Protein AF-A0A101VTS8-F1 (afdb_monomer_lite)

Secondary structure (DSSP, 8-state):
--BHIIIIIHHHHHHHHHHHHHHHHHHHH-S--EEE-TTS-EEE----EEEE-SSEEEEEPSSS---EEEEEHHHHHHHHHHHTTS-HHHHHHHHHHHH-TTSTTHHHHHHHHHHHHHHHHHH--TT-EEEETTTEEEEEEEEETTTTEEEEE-SS-EEEEEGGG-BPPHHHHHHHHHHH--

Foldseek 3Di:
DDFLCVLPLVLLVVVLVVLLVVLVVVVVVPQWFFDQAPVRDTDTFRQRDFDDDQFWTWTDHPDDDPDIDIDTSVNLSVLLQVCLWQAQVVSLVVLCVVPNPHDRVSRSSVVSSVVSRVLSNLLHQQQPWFQFPPQGIWGFPTDDSVVQWTWTHGPPGIDIDHSNRGDGDPVRSVVNNVSSVD

pLDDT: mean 70.81, std 15.7, range [42.16, 94.31]

Sequence (182 aa):
MSTLAEVYLEKEKVLIDQLYNKIENNIKEMKKIPYLDSEGNPKEEALEYFVFTPEAITFNKRQGTKRKDKITTKELRDALKNSLRIGADITKAKINKTYGKSTFAGTPLYLFLNIVFDEIKKRSIVGEEIEHQTFGNCMIESMELENDFMMLKTYDDTKKVSMNYITLNPADEAKIMNKIGG

Structure (mmCIF, N/CA/C/O backbone):
data_AF-A0A101VTS8-F1
#
_entry.id   AF-A0A101VTS8-F1
#
loop_
_atom_site.group_PDB
_atom_site.id
_atom_site.type_symbol
_atom_site.label_atom_id
_atom_site.label_alt_id
_atom_site.label_comp_id
_atom_site.label_asym_id
_atom_site.label_entity_id
_atom_site.label_seq_id
_atom_site.pdbx_PDB_ins_code
_atom_site.Cartn_x
_atom_site.Cartn_y
_atom_site.Cartn_z
_atom_site.occupancy
_atom_site.B_iso_or_equiv
_atom_site.auth_seq_id
_atom_site.auth_comp_id
_atom_site.auth_asym_id
_atom_site.auth_atom_id
_atom_site.pdbx_PDB_model_num
ATOM 1 N N . MET A 1 1 ? 24.028 2.640 -9.403 1.00 72.06 1 MET A N 1
ATOM 2 C CA . MET A 1 1 ? 22.609 2.838 -9.746 1.00 72.06 1 MET A CA 1
ATOM 3 C C . MET A 1 1 ? 21.819 1.996 -8.774 1.00 72.06 1 MET A C 1
ATOM 5 O O . MET A 1 1 ? 22.211 0.849 -8.579 1.00 72.06 1 MET A O 1
ATOM 9 N N . SER A 1 2 ? 20.807 2.577 -8.143 1.00 87.38 2 SER A N 1
ATOM 10 C CA . SER A 1 2 ? 19.978 1.898 -7.149 1.00 87.38 2 SER A CA 1
ATOM 11 C C . SER A 1 2 ? 18.846 1.137 -7.842 1.00 87.38 2 SER A C 1
ATOM 13 O O . SER A 1 2 ? 18.386 1.518 -8.925 1.00 87.38 2 SER A O 1
ATOM 15 N N . THR A 1 3 ? 18.385 0.057 -7.230 1.00 90.38 3 THR A N 1
ATOM 16 C CA . THR A 1 3 ? 17.186 -0.657 -7.672 1.00 90.38 3 THR A CA 1
ATOM 17 C C . THR A 1 3 ? 15.928 0.023 -7.137 1.00 90.38 3 THR A C 1
ATOM 19 O O . THR A 1 3 ? 15.946 0.701 -6.107 1.00 90.38 3 THR A O 1
ATOM 22 N N . LEU A 1 4 ? 14.794 -0.187 -7.805 1.00 87.44 4 LEU A N 1
ATOM 23 C CA . LEU A 1 4 ? 13.501 0.291 -7.321 1.00 87.44 4 LEU A CA 1
ATOM 24 C C . LEU A 1 4 ? 13.163 -0.288 -5.937 1.00 87.44 4 LEU A C 1
ATOM 26 O O . LEU A 1 4 ? 12.514 0.376 -5.129 1.00 87.44 4 LEU A O 1
ATOM 30 N N . ALA A 1 5 ? 13.634 -1.500 -5.635 1.00 87.38 5 ALA A N 1
ATOM 31 C CA . ALA A 1 5 ? 13.480 -2.092 -4.314 1.00 87.38 5 ALA A CA 1
ATOM 32 C C . ALA A 1 5 ? 14.187 -1.276 -3.213 1.00 87.38 5 ALA A C 1
ATOM 34 O O . ALA A 1 5 ? 13.553 -0.898 -2.227 1.00 87.38 5 ALA A O 1
ATOM 35 N N . GLU A 1 6 ? 15.463 -0.944 -3.408 1.00 88.38 6 GLU A N 1
ATOM 36 C CA . GLU A 1 6 ? 16.258 -0.162 -2.447 1.00 88.38 6 GLU A CA 1
ATOM 37 C C . GLU A 1 6 ? 15.692 1.254 -2.258 1.00 88.38 6 GLU A C 1
ATOM 39 O O . GLU A 1 6 ? 15.650 1.791 -1.151 1.00 88.38 6 GLU A O 1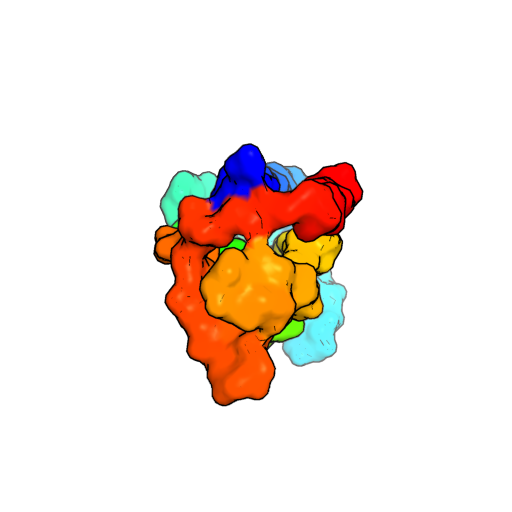
ATOM 44 N N . VAL A 1 7 ? 15.215 1.872 -3.341 1.00 87.69 7 VAL A N 1
ATOM 45 C CA . VAL A 1 7 ? 14.741 3.263 -3.308 1.00 87.69 7 VAL A CA 1
ATOM 46 C C . VAL A 1 7 ? 13.326 3.382 -2.739 1.00 87.69 7 VAL A C 1
ATOM 48 O O . VAL A 1 7 ? 13.043 4.351 -2.032 1.00 87.69 7 VAL A O 1
ATOM 51 N N . TYR A 1 8 ? 12.440 2.428 -3.041 1.00 86.25 8 TYR A N 1
ATOM 52 C CA . TYR A 1 8 ? 11.003 2.536 -2.768 1.00 86.25 8 TYR A CA 1
ATOM 53 C C . TYR A 1 8 ? 10.478 1.447 -1.827 1.00 86.25 8 TYR A C 1
ATOM 55 O O . TYR A 1 8 ? 9.902 1.753 -0.783 1.00 86.25 8 TYR A O 1
ATOM 63 N N . LEU A 1 9 ? 10.691 0.172 -2.164 1.00 83.50 9 LEU A N 1
ATOM 64 C CA . LEU A 1 9 ? 10.077 -0.963 -1.465 1.00 83.50 9 LEU A CA 1
ATOM 65 C C . LEU A 1 9 ? 10.444 -1.015 0.023 1.00 83.50 9 LEU A C 1
ATOM 67 O O . LEU A 1 9 ? 9.568 -1.240 0.859 1.00 83.50 9 LEU A O 1
ATOM 71 N N . GLU A 1 10 ? 11.714 -0.801 0.369 1.00 82.56 10 GLU A N 1
ATOM 72 C CA . GLU A 1 10 ? 12.151 -0.804 1.771 1.00 82.56 10 GLU A CA 1
ATOM 73 C C . GLU A 1 10 ? 11.467 0.304 2.581 1.00 82.56 10 GLU A C 1
ATOM 75 O O . GLU A 1 10 ? 10.995 0.075 3.697 1.00 82.56 10 GLU A O 1
ATOM 80 N N . LYS A 1 11 ? 11.329 1.495 1.993 1.00 83.81 11 L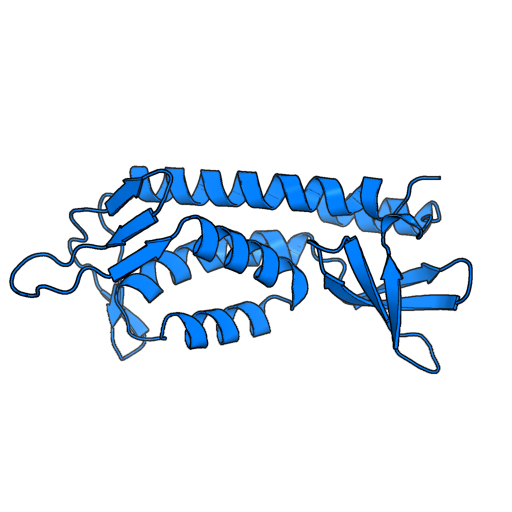YS A N 1
ATOM 81 C CA . LYS A 1 11 ? 10.678 2.640 2.641 1.00 83.81 11 LYS A CA 1
ATOM 82 C C . LYS A 1 11 ? 9.179 2.441 2.809 1.00 83.81 11 LYS A C 1
ATOM 84 O O . LYS A 1 11 ? 8.630 2.874 3.820 1.00 83.81 11 LYS A O 1
ATOM 89 N N . GLU A 1 12 ? 8.520 1.776 1.868 1.00 79.44 12 GLU A N 1
ATOM 90 C CA . GLU A 1 12 ? 7.103 1.430 1.997 1.00 79.44 12 GLU A CA 1
ATOM 91 C C . GLU A 1 12 ? 6.871 0.334 3.049 1.00 79.44 12 GLU A C 1
ATOM 93 O O . GLU A 1 12 ? 5.909 0.409 3.814 1.00 79.44 12 GLU A O 1
ATOM 98 N N . LYS A 1 13 ? 7.787 -0.640 3.180 1.00 78.50 13 LYS A N 1
ATOM 99 C CA . LYS A 1 13 ? 7.750 -1.630 4.274 1.00 78.50 13 LYS A CA 1
ATOM 100 C C . LYS A 1 13 ? 7.848 -0.946 5.645 1.00 78.50 13 LYS A C 1
ATOM 102 O O . LYS A 1 13 ? 7.037 -1.235 6.522 1.00 78.50 13 LYS A O 1
ATOM 107 N N . VAL A 1 14 ? 8.758 0.019 5.802 1.00 83.19 14 VAL A N 1
ATOM 108 C CA . VAL A 1 14 ? 8.882 0.822 7.034 1.00 83.19 14 VAL A CA 1
ATOM 109 C C . VAL A 1 14 ? 7.643 1.695 7.276 1.00 83.19 14 VAL A C 1
ATOM 111 O O . VAL A 1 14 ? 7.183 1.797 8.415 1.00 83.19 14 VAL A O 1
ATOM 114 N N . LEU A 1 15 ? 7.066 2.292 6.226 1.00 80.56 15 LEU A N 1
ATOM 115 C CA . LEU A 1 15 ? 5.849 3.102 6.337 1.00 80.56 15 LEU A CA 1
ATOM 116 C C . LEU A 1 15 ? 4.680 2.289 6.906 1.00 80.56 15 LEU A C 1
ATOM 118 O O . LEU A 1 15 ? 3.951 2.794 7.757 1.00 80.56 15 LEU A O 1
ATOM 122 N N . ILE A 1 16 ? 4.504 1.034 6.481 1.00 77.12 16 ILE A N 1
ATOM 123 C CA . ILE A 1 16 ? 3.437 0.164 6.999 1.00 77.12 16 ILE A CA 1
ATOM 124 C C . ILE A 1 16 ? 3.546 0.016 8.520 1.00 77.12 16 ILE A C 1
ATOM 126 O O . ILE A 1 16 ? 2.539 0.154 9.218 1.00 77.12 16 ILE A O 1
ATOM 130 N N . ASP A 1 17 ? 4.749 -0.231 9.040 1.00 79.88 17 ASP A N 1
ATOM 131 C CA . ASP A 1 17 ? 4.965 -0.364 10.483 1.00 79.88 17 ASP A CA 1
ATOM 132 C C . ASP A 1 17 ? 4.741 0.974 11.214 1.00 79.88 17 ASP A C 1
ATOM 134 O O . ASP A 1 17 ? 4.121 1.005 12.278 1.00 79.88 17 ASP A O 1
ATOM 138 N N . GLN A 1 18 ? 5.162 2.101 10.629 1.00 82.50 18 GLN A N 1
ATOM 139 C CA . GLN A 1 18 ? 4.906 3.436 11.187 1.00 82.50 18 GLN A CA 1
ATOM 140 C C . GLN A 1 18 ? 3.412 3.779 11.227 1.00 82.50 18 GLN A C 1
ATOM 142 O O . GLN A 1 18 ? 2.917 4.266 12.246 1.00 82.50 18 GLN A O 1
ATOM 147 N N . LEU A 1 19 ? 2.678 3.507 10.145 1.00 77.75 19 LEU A N 1
ATOM 148 C CA . LEU A 1 19 ? 1.232 3.709 10.063 1.00 77.75 19 LEU A CA 1
ATOM 149 C C . LEU A 1 19 ? 0.505 2.825 11.072 1.00 77.75 19 LEU A C 1
ATOM 151 O O . LEU A 1 19 ? -0.396 3.301 11.759 1.00 77.75 19 LEU A O 1
ATOM 155 N N . TYR A 1 20 ? 0.930 1.571 11.218 1.00 76.06 20 TYR A N 1
ATOM 156 C CA . TYR A 1 20 ? 0.398 0.675 12.235 1.00 76.06 20 TYR A CA 1
ATOM 157 C C . TYR A 1 20 ? 0.601 1.238 13.651 1.00 76.06 20 TYR A C 1
ATOM 159 O O . TYR A 1 20 ? -0.363 1.346 14.408 1.00 76.06 20 TYR A O 1
ATOM 167 N N . ASN A 1 21 ? 1.816 1.685 13.985 1.00 78.88 21 ASN A N 1
ATOM 168 C CA . ASN A 1 21 ? 2.115 2.291 15.287 1.00 78.88 21 ASN A CA 1
ATOM 169 C C . ASN A 1 21 ? 1.309 3.577 15.524 1.00 78.88 21 ASN A C 1
ATOM 171 O O . ASN A 1 21 ? 0.828 3.827 16.628 1.00 78.88 21 ASN A O 1
ATOM 175 N N . LYS A 1 22 ? 1.120 4.396 14.482 1.00 77.00 22 LYS A N 1
ATOM 176 C CA . LYS A 1 22 ? 0.295 5.608 14.546 1.00 77.00 22 LYS A CA 1
ATOM 177 C C . LYS A 1 22 ? -1.169 5.269 14.818 1.00 77.00 22 LYS A C 1
ATOM 179 O O . LYS A 1 22 ? -1.803 5.955 15.616 1.00 77.00 22 LYS A O 1
ATOM 184 N N . ILE A 1 23 ? -1.705 4.225 14.188 1.00 74.06 23 ILE A N 1
ATOM 185 C CA . ILE A 1 23 ? -3.062 3.730 14.455 1.00 74.06 23 ILE A CA 1
ATOM 186 C C . ILE A 1 23 ? -3.166 3.245 15.902 1.00 74.06 23 ILE A C 1
ATOM 188 O O . ILE A 1 23 ? -4.077 3.654 16.615 1.00 74.06 23 ILE A O 1
ATOM 192 N N . GLU A 1 24 ? -2.209 2.438 16.359 1.00 74.44 24 GLU A N 1
ATOM 193 C CA . GLU A 1 24 ? -2.170 1.934 17.732 1.00 74.44 24 GLU A CA 1
ATOM 194 C C . GLU A 1 24 ? -2.156 3.074 18.765 1.00 74.44 24 GLU A C 1
ATOM 196 O O . GLU A 1 24 ? -2.948 3.060 19.709 1.00 74.44 24 GLU A O 1
ATOM 201 N N . ASN A 1 25 ? -1.308 4.087 18.572 1.00 75.44 25 ASN A N 1
ATOM 202 C CA . ASN A 1 25 ? -1.226 5.240 19.470 1.00 75.44 25 ASN A CA 1
ATOM 203 C C . ASN A 1 25 ? -2.511 6.076 19.454 1.00 75.44 25 ASN A C 1
ATOM 205 O O . ASN A 1 25 ? -3.027 6.409 20.518 1.00 75.44 25 ASN A O 1
ATOM 209 N N . ASN A 1 26 ? -3.086 6.339 18.275 1.00 72.50 26 ASN A N 1
ATOM 210 C CA . ASN A 1 26 ? -4.358 7.057 18.188 1.00 72.50 26 ASN A CA 1
ATOM 211 C C . ASN A 1 26 ? -5.492 6.296 18.889 1.00 72.50 26 ASN A C 1
ATOM 213 O O . ASN A 1 26 ? -6.293 6.915 19.578 1.00 72.50 26 ASN A O 1
ATOM 217 N N . ILE A 1 27 ? -5.554 4.965 18.772 1.00 69.81 27 ILE A N 1
ATOM 218 C CA . ILE A 1 27 ? -6.545 4.154 19.500 1.00 69.81 27 ILE A CA 1
ATOM 219 C C . ILE A 1 27 ? -6.349 4.274 21.016 1.00 69.81 27 ILE A C 1
ATOM 221 O O . ILE A 1 27 ? -7.330 4.394 21.746 1.00 69.81 27 ILE A O 1
ATOM 225 N N . LYS A 1 28 ? -5.100 4.253 21.503 1.00 69.44 28 LYS A N 1
ATOM 226 C CA . LYS A 1 28 ? -4.795 4.417 22.937 1.00 69.44 28 LYS A CA 1
ATOM 227 C C . LYS A 1 28 ? -5.212 5.794 23.466 1.00 69.44 28 LYS A C 1
ATOM 229 O O . LYS A 1 28 ? -5.658 5.894 24.607 1.00 69.44 28 LYS A O 1
ATOM 234 N N . GLU A 1 29 ? -5.069 6.839 22.655 1.00 70.00 29 GLU A N 1
ATOM 235 C CA . GLU A 1 29 ? -5.421 8.217 23.021 1.00 70.00 29 GLU A CA 1
ATOM 236 C C . GLU A 1 29 ? -6.926 8.511 22.881 1.00 70.00 29 GLU A C 1
ATOM 238 O O . GLU A 1 29 ? -7.507 9.243 23.691 1.00 70.00 29 GLU A O 1
ATOM 243 N N . MET A 1 30 ? -7.589 7.915 21.885 1.00 61.91 30 MET A N 1
ATOM 244 C CA . MET A 1 30 ? -9.018 8.084 21.623 1.00 61.91 30 MET A CA 1
ATOM 245 C C . MET A 1 30 ? -9.869 7.325 22.651 1.00 61.91 30 MET A C 1
ATOM 247 O O . MET A 1 30 ? -10.201 6.155 22.493 1.00 61.91 30 MET A O 1
ATOM 251 N N . LYS A 1 31 ? -10.308 8.032 23.699 1.00 53.84 31 LYS A N 1
ATOM 252 C CA . LYS A 1 31 ? -11.223 7.500 24.733 1.00 53.84 31 LYS A CA 1
ATOM 253 C C . LYS A 1 31 ? -12.620 7.120 24.209 1.00 53.84 31 LYS A C 1
ATOM 255 O O . LYS A 1 31 ? -13.342 6.401 24.892 1.00 53.84 31 LYS A O 1
ATOM 260 N N . LYS A 1 32 ? -13.027 7.648 23.048 1.00 56.66 32 LYS A N 1
ATOM 261 C CA . LYS A 1 32 ? -14.279 7.346 22.331 1.00 56.66 32 LYS A CA 1
ATOM 262 C C . LYS A 1 32 ? -14.030 7.504 20.832 1.00 56.66 32 LYS A C 1
ATOM 264 O O . LYS A 1 32 ? -13.305 8.415 20.440 1.00 56.66 32 LYS A O 1
ATOM 269 N N . ILE A 1 33 ? -14.655 6.666 20.007 1.00 55.25 33 ILE A N 1
ATOM 270 C CA . ILE A 1 33 ? -14.636 6.815 18.547 1.00 55.25 33 ILE A CA 1
ATOM 271 C C . ILE A 1 33 ? -16.076 7.038 18.063 1.00 55.25 33 ILE A C 1
ATOM 273 O O . ILE A 1 33 ? -16.962 6.272 18.450 1.00 55.25 33 ILE A O 1
ATOM 277 N N . PRO A 1 34 ? -16.340 8.071 17.244 1.00 53.97 34 PRO A N 1
ATOM 278 C CA . PRO A 1 34 ? -17.642 8.237 16.614 1.00 53.97 34 PRO A CA 1
ATOM 279 C C . PRO A 1 34 ? -17.892 7.078 15.643 1.00 53.97 34 PRO A C 1
ATOM 281 O O . PRO A 1 34 ? -17.009 6.718 14.866 1.00 53.97 34 PRO A O 1
ATOM 284 N N . TYR A 1 35 ? -19.085 6.487 15.681 1.00 55.84 35 TYR A N 1
ATOM 285 C CA . TYR A 1 35 ? -19.509 5.513 14.675 1.00 55.84 35 TYR A CA 1
ATOM 286 C C . TYR A 1 35 ? -20.329 6.219 13.590 1.00 55.84 35 TYR A C 1
ATOM 288 O O . TYR A 1 35 ? -20.963 7.239 13.857 1.00 55.84 35 TYR A O 1
ATOM 296 N N . LEU A 1 36 ? -20.323 5.694 12.366 1.00 50.00 36 LEU A N 1
ATOM 297 C CA . LEU A 1 36 ? -21.228 6.155 11.318 1.00 50.00 36 LEU A CA 1
ATOM 298 C C . LEU A 1 36 ? -22.522 5.356 11.440 1.00 50.00 36 LEU A C 1
ATOM 300 O O . LEU A 1 36 ? -22.487 4.123 11.493 1.00 50.00 36 LEU A O 1
ATOM 304 N N . ASP A 1 37 ? -23.662 6.037 11.511 1.00 50.12 37 ASP A N 1
ATOM 305 C CA . ASP A 1 37 ? -24.946 5.349 11.427 1.00 50.12 37 ASP A CA 1
ATOM 306 C C . ASP A 1 37 ? -25.229 4.837 10.002 1.00 50.12 37 ASP A C 1
ATOM 308 O O . ASP A 1 37 ? -24.430 5.001 9.078 1.00 50.12 37 ASP A O 1
ATOM 312 N N . SER A 1 38 ? -26.375 4.178 9.814 1.00 49.69 38 SER A N 1
ATOM 313 C CA . SER A 1 38 ? -26.797 3.638 8.515 1.00 49.69 38 SER A CA 1
ATOM 314 C C . SER A 1 38 ? -26.894 4.687 7.401 1.00 49.69 38 SER A C 1
ATOM 316 O O . SER A 1 38 ? -26.892 4.316 6.230 1.00 49.69 38 SER A O 1
ATOM 318 N N . GLU A 1 39 ? -26.977 5.970 7.753 1.00 53.75 39 GLU A N 1
ATOM 319 C CA . GLU A 1 39 ? -27.064 7.099 6.826 1.00 53.75 39 GLU A CA 1
ATOM 320 C C . GLU A 1 39 ? -25.697 7.768 6.601 1.00 53.75 39 GLU A C 1
ATOM 322 O O . GLU A 1 39 ? -25.585 8.713 5.823 1.00 53.75 39 GLU A O 1
ATOM 327 N N . GLY A 1 40 ? -24.636 7.257 7.237 1.00 48.75 40 GLY A N 1
ATOM 328 C CA . GLY A 1 40 ? -23.290 7.810 7.143 1.00 48.75 40 GLY A CA 1
ATOM 329 C C . GLY A 1 40 ? -23.079 9.051 8.008 1.00 48.75 40 GLY A C 1
ATOM 330 O O . GLY A 1 40 ? -22.073 9.737 7.830 1.00 48.75 40 GLY A O 1
ATOM 331 N N . ASN A 1 41 ? -23.991 9.345 8.941 1.00 49.97 41 ASN A N 1
ATOM 332 C CA . ASN A 1 41 ? -23.836 10.460 9.863 1.00 49.97 41 ASN A CA 1
ATOM 333 C C . ASN A 1 41 ? -22.981 10.028 11.065 1.00 49.97 41 ASN A C 1
ATOM 335 O O . ASN A 1 41 ? -23.265 8.992 11.679 1.00 49.97 41 ASN A O 1
ATOM 339 N N . PRO A 1 42 ? -21.941 10.799 11.435 1.00 51.56 42 PRO A N 1
ATOM 340 C CA . PRO A 1 42 ? -21.149 10.504 12.618 1.00 51.56 42 PRO A CA 1
ATOM 341 C C . PRO A 1 42 ? -21.993 10.711 13.880 1.00 51.56 4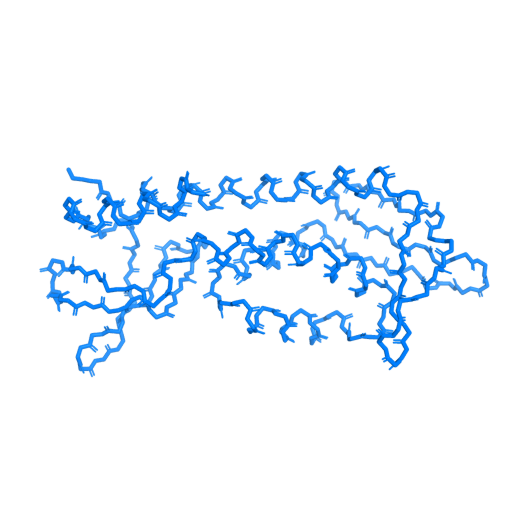2 PRO A C 1
ATOM 343 O O . PRO A 1 42 ? -22.500 11.802 14.135 1.00 51.56 42 PRO A O 1
ATOM 346 N N . LYS A 1 43 ? -22.122 9.659 14.688 1.00 56.25 43 LYS A N 1
ATOM 347 C CA . LYS A 1 43 ? -22.752 9.681 16.010 1.00 56.25 43 LYS A CA 1
ATOM 348 C C . LYS A 1 43 ? -21.732 9.287 17.074 1.00 56.25 43 LYS A C 1
ATOM 350 O O . LYS A 1 43 ? -20.944 8.361 16.892 1.00 56.25 43 LYS A O 1
ATOM 355 N N . GLU A 1 44 ? -21.741 9.982 18.208 1.00 53.09 44 GLU A N 1
ATOM 356 C CA . GLU A 1 44 ? -20.936 9.583 19.363 1.00 53.09 44 GLU A CA 1
ATOM 357 C C . GLU A 1 44 ? -21.572 8.358 20.037 1.00 53.09 44 GLU A C 1
ATOM 359 O O . GLU A 1 44 ? -22.653 8.447 20.615 1.00 53.09 44 GLU A O 1
ATOM 364 N N . GLU A 1 45 ? -20.896 7.209 20.008 1.00 54.47 45 GLU A N 1
ATOM 365 C CA . GLU A 1 45 ? -21.103 6.168 21.019 1.00 54.47 45 GLU A CA 1
ATOM 366 C C . GLU A 1 45 ? -19.920 6.180 21.993 1.00 54.47 45 GLU A C 1
ATOM 368 O O . GLU A 1 45 ? -18.770 6.454 21.636 1.00 54.47 45 GLU A O 1
ATOM 373 N N . ALA A 1 46 ? -20.198 5.850 23.253 1.00 49.47 46 ALA A N 1
ATOM 374 C CA . ALA A 1 46 ? -19.169 5.530 24.227 1.00 49.47 46 ALA A CA 1
ATOM 375 C C . ALA A 1 46 ? -18.568 4.154 23.880 1.00 49.47 46 ALA A C 1
ATOM 377 O O . ALA A 1 46 ? -18.998 3.118 24.387 1.00 49.47 46 ALA A O 1
ATOM 378 N N . LEU A 1 47 ? -17.590 4.147 22.972 1.00 52.22 47 LEU A N 1
ATOM 379 C CA . LEU A 1 47 ? -16.693 3.019 22.714 1.00 52.22 47 LEU A CA 1
ATOM 380 C C . LEU A 1 47 ? -15.765 2.857 23.920 1.00 52.22 47 LEU A C 1
ATOM 382 O O . LEU A 1 47 ? -14.631 3.314 23.920 1.00 52.22 47 LEU A O 1
ATOM 386 N N . GLU A 1 48 ? -16.285 2.299 25.007 1.00 48.09 48 GLU A N 1
ATOM 387 C CA . GLU A 1 48 ? -15.577 2.365 26.286 1.00 48.09 48 GLU A CA 1
ATOM 388 C C . GLU A 1 48 ? -14.363 1.443 26.400 1.00 48.09 48 GLU A C 1
ATOM 390 O O . GLU A 1 48 ? -13.568 1.629 27.316 1.00 48.09 48 GLU A O 1
ATOM 395 N N . TYR A 1 49 ? -14.182 0.460 25.513 1.00 52.88 49 TYR A N 1
ATOM 396 C CA . TYR A 1 49 ? -13.104 -0.516 25.683 1.00 52.88 49 TYR A CA 1
ATOM 397 C C . TYR A 1 49 ? -12.551 -0.996 24.343 1.00 52.88 49 TYR A C 1
ATOM 399 O O . TYR A 1 49 ? -12.951 -2.050 23.840 1.00 52.88 49 TYR A O 1
ATOM 407 N N . PHE A 1 50 ? -11.599 -0.244 23.790 1.00 61.28 50 PHE A N 1
ATOM 408 C CA . PHE A 1 50 ? -10.601 -0.836 22.905 1.00 61.28 50 PHE A CA 1
ATOM 409 C C . PHE A 1 50 ? -9.680 -1.695 23.760 1.00 61.28 50 PHE A C 1
ATOM 411 O O . PHE A 1 50 ? -9.072 -1.208 24.711 1.00 61.28 50 PHE A O 1
ATOM 418 N N . VAL A 1 51 ? -9.581 -2.977 23.429 1.00 62.22 51 VAL A N 1
ATOM 419 C CA . VAL A 1 51 ? -8.514 -3.823 23.967 1.00 62.22 51 VAL A CA 1
ATOM 420 C C . VAL A 1 51 ? -7.575 -4.117 22.819 1.00 62.22 51 VAL A C 1
ATOM 422 O O . VAL A 1 51 ? -7.963 -4.776 21.851 1.00 62.22 51 VAL A O 1
ATOM 425 N N . PHE A 1 52 ? -6.364 -3.584 22.931 1.00 64.75 52 PHE A N 1
ATOM 426 C CA . PHE A 1 52 ? -5.279 -3.854 22.009 1.00 64.75 52 PHE A CA 1
ATOM 427 C C . PHE A 1 52 ? -4.379 -4.931 22.605 1.00 64.75 52 PHE A C 1
ATOM 429 O O . PHE A 1 52 ? -3.870 -4.779 23.716 1.00 64.75 52 PHE A O 1
ATOM 436 N N . THR A 1 53 ? -4.189 -6.013 21.863 1.00 65.56 53 THR A N 1
ATOM 437 C CA . THR A 1 53 ? -3.169 -7.025 22.136 1.00 65.56 53 THR A CA 1
ATOM 438 C C . THR A 1 53 ? -2.284 -7.182 20.899 1.00 65.56 53 THR A C 1
ATOM 440 O O . THR A 1 53 ? -2.697 -6.784 19.805 1.00 65.56 53 THR A O 1
ATOM 443 N N . PRO A 1 54 ? -1.087 -7.784 21.023 1.00 65.62 54 PRO A N 1
ATOM 444 C CA . PRO A 1 54 ? -0.244 -8.088 19.865 1.00 65.62 54 PRO A CA 1
ATOM 445 C C . PRO A 1 54 ? -0.961 -8.904 18.775 1.00 65.62 54 PRO A C 1
ATOM 447 O O . PRO A 1 54 ? -0.584 -8.846 17.606 1.00 65.62 54 PRO A O 1
ATOM 450 N N . GLU A 1 55 ? -2.011 -9.644 19.133 1.00 64.50 55 GLU A N 1
ATOM 451 C CA . GLU A 1 55 ? -2.773 -10.522 18.247 1.00 64.50 55 GLU A CA 1
ATOM 452 C C . GLU A 1 55 ? -4.038 -9.867 17.683 1.00 64.50 55 GLU A C 1
ATOM 454 O O . GLU A 1 55 ? -4.482 -10.247 16.593 1.00 64.50 55 GLU A O 1
ATOM 459 N N . ALA A 1 56 ? -4.660 -8.917 18.394 1.00 67.19 56 ALA A N 1
ATOM 460 C CA . ALA A 1 56 ? -5.888 -8.290 17.916 1.00 67.19 56 ALA A CA 1
ATOM 461 C C . ALA A 1 56 ? -6.258 -6.939 18.532 1.00 67.19 56 ALA A C 1
ATOM 463 O O . ALA A 1 56 ? -5.929 -6.612 19.668 1.00 67.19 56 ALA A O 1
ATOM 464 N N . ILE A 1 57 ? -7.092 -6.223 17.781 1.00 66.88 57 ILE A N 1
ATOM 465 C CA . ILE A 1 57 ? -7.848 -5.052 18.205 1.00 66.88 57 ILE A CA 1
ATOM 466 C C . ILE A 1 57 ? -9.297 -5.492 18.426 1.00 66.88 57 ILE A C 1
ATOM 468 O O . ILE A 1 57 ? -9.955 -5.993 17.509 1.00 66.88 57 ILE A O 1
ATOM 472 N N . THR A 1 58 ? -9.789 -5.337 19.654 1.00 65.19 58 THR A N 1
ATOM 473 C CA . THR A 1 58 ? -11.157 -5.724 20.032 1.00 65.19 58 THR A CA 1
ATOM 474 C C . THR A 1 58 ? -12.023 -4.491 20.257 1.00 65.19 58 THR A C 1
ATOM 476 O O . THR A 1 58 ? -11.601 -3.563 20.948 1.00 65.19 58 THR A O 1
ATOM 479 N N . PHE A 1 59 ? -13.246 -4.517 19.724 1.00 67.19 59 PHE A N 1
ATOM 480 C CA . PHE A 1 59 ? -14.232 -3.442 19.811 1.00 67.19 59 PHE A CA 1
ATOM 481 C C . PHE A 1 59 ? -15.418 -3.905 20.668 1.00 67.19 59 PHE A C 1
ATOM 483 O O . PHE A 1 59 ? -16.158 -4.811 20.277 1.00 67.19 59 PHE A O 1
ATOM 490 N N . ASN A 1 60 ? -15.612 -3.301 21.844 1.00 55.34 60 ASN A N 1
ATOM 491 C CA . ASN A 1 60 ? -16.774 -3.584 22.693 1.00 55.34 60 ASN A CA 1
ATOM 492 C C . ASN A 1 60 ? -17.828 -2.476 22.567 1.00 55.34 60 ASN A C 1
ATOM 494 O O . ASN A 1 60 ? -17.546 -1.313 22.855 1.00 55.34 60 ASN A O 1
ATOM 498 N N . LYS A 1 61 ? -19.062 -2.847 22.211 1.00 52.72 61 LYS A N 1
ATOM 499 C CA . LYS A 1 61 ? -20.242 -1.986 22.377 1.00 52.72 61 LYS A CA 1
ATOM 500 C C . LYS A 1 61 ? -20.655 -1.976 23.854 1.00 52.72 61 LYS A C 1
ATOM 502 O O . LYS A 1 61 ? -20.676 -3.040 24.478 1.00 52.72 61 LYS A O 1
ATOM 507 N N . ARG A 1 62 ? -20.995 -0.822 24.445 1.00 49.12 62 ARG A N 1
ATOM 508 C CA . ARG A 1 62 ? -21.500 -0.806 25.831 1.00 49.12 62 ARG A CA 1
ATOM 509 C C . ARG A 1 62 ? -22.953 -1.317 25.886 1.00 49.12 62 ARG A C 1
ATOM 511 O O . ARG A 1 62 ? -23.807 -0.836 25.157 1.00 49.12 62 ARG A O 1
ATOM 518 N N . GLN A 1 63 ? -23.161 -2.269 26.801 1.00 42.16 63 GLN A N 1
ATOM 519 C CA . GLN A 1 63 ? -24.390 -2.891 27.330 1.00 42.16 63 GLN A CA 1
ATOM 520 C C . GLN A 1 63 ? -25.373 -3.595 26.366 1.00 42.16 63 GLN A C 1
ATOM 522 O O . GLN A 1 63 ? -26.038 -2.996 25.533 1.00 42.16 63 GLN A O 1
ATOM 527 N N . GLY A 1 64 ? -25.540 -4.908 26.591 1.00 48.84 64 GLY A N 1
ATOM 528 C CA . GLY A 1 64 ? -26.696 -5.701 26.145 1.00 48.84 64 GLY A CA 1
ATOM 529 C C . GLY A 1 64 ? -26.457 -6.657 24.974 1.00 48.84 64 GLY A C 1
ATOM 530 O O . GLY A 1 64 ? -27.214 -7.610 24.808 1.00 48.84 64 GLY A O 1
ATOM 531 N N . THR A 1 65 ? -25.391 -6.479 24.190 1.00 47.50 65 THR A N 1
ATOM 532 C CA . THR A 1 65 ? -25.104 -7.342 23.032 1.00 47.50 65 THR A CA 1
ATOM 533 C C . THR A 1 65 ? -23.790 -8.106 23.202 1.00 47.50 65 THR A C 1
ATOM 535 O O . THR A 1 65 ? -22.747 -7.542 23.506 1.00 47.50 65 THR A O 1
ATOM 538 N N . LYS A 1 66 ? -23.835 -9.430 22.995 1.00 47.50 66 LYS A N 1
ATOM 539 C CA . LYS A 1 66 ? -22.674 -10.342 23.081 1.00 47.50 66 LYS A CA 1
ATOM 540 C C . LYS A 1 66 ? -21.681 -10.199 21.913 1.00 47.50 66 LYS A C 1
ATOM 542 O O . LYS A 1 66 ? -20.721 -10.964 21.845 1.00 47.50 66 LYS A O 1
ATOM 547 N N . ARG A 1 67 ? -21.916 -9.286 20.962 1.00 49.25 67 ARG A N 1
ATOM 548 C CA . ARG A 1 67 ? -21.059 -9.133 19.780 1.00 49.25 67 ARG A CA 1
ATOM 549 C C . ARG A 1 67 ? -19.819 -8.318 20.135 1.00 49.25 67 ARG A C 1
ATOM 551 O O . ARG A 1 67 ? -19.881 -7.101 20.262 1.00 49.25 67 ARG A O 1
ATOM 558 N N . LYS A 1 68 ? -18.704 -9.031 20.293 1.00 54.56 68 LYS A N 1
ATOM 559 C CA . LYS A 1 68 ? -17.356 -8.472 20.208 1.00 54.56 68 LYS A CA 1
ATOM 560 C C . LYS A 1 68 ? -16.957 -8.514 18.743 1.00 54.56 68 LYS A C 1
ATOM 562 O O . LYS A 1 68 ? -16.769 -9.608 18.213 1.00 54.56 68 LYS A O 1
ATOM 567 N N . ASP A 1 69 ? -16.838 -7.360 18.104 1.00 59.94 69 ASP A N 1
ATOM 568 C CA . ASP A 1 69 ? -16.150 -7.322 16.820 1.00 59.94 69 ASP A CA 1
ATOM 569 C C . ASP A 1 69 ? -14.637 -7.323 17.106 1.00 59.94 69 ASP A C 1
ATOM 571 O O . ASP A 1 69 ? -14.164 -6.691 18.057 1.00 59.94 69 ASP A O 1
ATOM 575 N N . LYS A 1 70 ? -13.872 -8.086 16.326 1.00 64.50 70 LYS A N 1
ATOM 576 C CA . LYS A 1 70 ? -12.427 -8.276 16.496 1.00 64.50 70 LYS A CA 1
ATOM 577 C C . LYS A 1 70 ? -11.767 -8.184 15.130 1.00 64.50 70 LYS A C 1
ATOM 579 O O . LYS A 1 70 ? -12.242 -8.813 14.192 1.00 64.50 70 LYS A O 1
ATOM 584 N N . ILE A 1 71 ? -10.665 -7.449 15.047 1.00 66.81 71 ILE A N 1
ATOM 585 C CA . ILE A 1 71 ? -9.772 -7.450 13.885 1.00 66.81 71 ILE A CA 1
ATOM 586 C C . ILE A 1 71 ? -8.407 -7.897 14.380 1.00 66.81 71 ILE A C 1
ATOM 588 O O . ILE A 1 71 ? -7.885 -7.351 15.351 1.00 66.81 71 ILE A O 1
ATOM 592 N N . THR A 1 72 ? -7.835 -8.924 13.764 1.00 70.38 72 THR A N 1
ATOM 593 C CA . THR A 1 72 ? -6.480 -9.351 14.115 1.00 70.38 72 THR A CA 1
ATOM 594 C C . THR A 1 72 ? -5.460 -8.324 13.632 1.00 70.38 72 THR A C 1
ATOM 596 O O . THR A 1 72 ? -5.644 -7.648 12.620 1.00 70.38 72 THR A O 1
ATOM 599 N N . THR A 1 73 ? -4.347 -8.205 14.347 1.00 68.75 73 THR A N 1
ATOM 600 C CA . THR A 1 73 ? -3.246 -7.309 13.957 1.00 68.75 73 THR A CA 1
ATOM 601 C C . THR A 1 73 ? -2.679 -7.677 12.586 1.00 68.75 73 THR A C 1
ATOM 603 O O . THR A 1 73 ? -2.323 -6.797 11.802 1.00 68.75 73 THR A O 1
ATOM 606 N N . LYS A 1 74 ? -2.688 -8.974 12.255 1.00 73.25 74 LYS A N 1
ATOM 607 C CA . LYS A 1 74 ? -2.381 -9.499 10.923 1.00 73.25 74 LYS A CA 1
ATOM 608 C C . LYS A 1 74 ? -3.350 -8.978 9.860 1.00 73.25 74 LYS A C 1
ATOM 610 O O . LYS A 1 74 ? -2.895 -8.433 8.866 1.00 73.25 74 LYS A O 1
ATOM 615 N N . GLU A 1 75 ? -4.659 -9.095 10.073 1.00 68.00 75 GLU A N 1
ATOM 616 C CA . GLU A 1 75 ? -5.671 -8.602 9.124 1.00 68.00 75 GLU A CA 1
ATOM 617 C C . GLU A 1 75 ? -5.552 -7.094 8.878 1.00 68.00 75 GLU A C 1
ATOM 619 O O . GLU A 1 75 ? -5.699 -6.643 7.741 1.00 68.00 75 GLU A O 1
ATOM 624 N N . LEU A 1 76 ? -5.231 -6.315 9.918 1.00 70.38 76 LEU A N 1
ATOM 625 C CA . LEU A 1 76 ? -4.953 -4.888 9.771 1.00 70.38 76 LEU A CA 1
ATOM 626 C C . LEU A 1 76 ? -3.691 -4.647 8.933 1.00 70.38 76 LEU A C 1
ATOM 628 O O . LEU A 1 76 ? -3.737 -3.877 7.978 1.00 70.38 76 LEU A O 1
ATOM 632 N N . ARG A 1 77 ? -2.576 -5.320 9.240 1.00 70.75 77 ARG A N 1
ATOM 633 C CA . ARG A 1 77 ? -1.330 -5.201 8.462 1.00 70.75 77 ARG A CA 1
ATOM 634 C C . ARG A 1 77 ? -1.523 -5.616 7.005 1.00 70.75 77 ARG A C 1
ATOM 636 O O . ARG A 1 77 ? -1.057 -4.921 6.108 1.00 70.75 77 ARG A O 1
ATOM 643 N N . ASP A 1 78 ? -2.243 -6.703 6.757 1.00 71.38 78 ASP A N 1
ATOM 644 C CA . ASP A 1 78 ? -2.532 -7.189 5.409 1.00 71.38 78 ASP A CA 1
ATOM 645 C C . ASP A 1 78 ? -3.456 -6.220 4.656 1.00 71.38 78 ASP A C 1
ATOM 647 O O . ASP A 1 78 ? -3.288 -6.009 3.452 1.00 71.38 78 ASP A O 1
ATOM 651 N N . ALA A 1 79 ? -4.388 -5.556 5.348 1.00 67.94 79 ALA A N 1
ATOM 652 C CA . ALA A 1 79 ? -5.169 -4.469 4.767 1.00 67.94 79 ALA A CA 1
ATOM 653 C C . ALA A 1 79 ? -4.284 -3.266 4.400 1.00 67.94 79 ALA A C 1
ATOM 655 O O . ALA A 1 79 ? -4.362 -2.812 3.264 1.00 67.94 79 ALA A O 1
ATOM 656 N N . LEU A 1 80 ? -3.402 -2.803 5.297 1.00 69.38 80 LEU A N 1
ATOM 657 C CA . LEU A 1 80 ? -2.462 -1.699 5.038 1.00 69.38 80 LEU A CA 1
ATOM 658 C C . LEU A 1 80 ? -1.548 -1.986 3.840 1.00 69.38 80 LEU A C 1
ATOM 660 O O . LEU A 1 80 ? -1.404 -1.150 2.950 1.00 69.38 80 LEU A O 1
ATOM 664 N N . LYS A 1 81 ? -0.986 -3.196 3.778 1.00 69.88 81 LYS A N 1
ATOM 665 C CA . LYS A 1 81 ? -0.180 -3.652 2.640 1.00 69.88 81 LYS A CA 1
ATOM 666 C C . LYS A 1 81 ? -0.975 -3.634 1.347 1.00 69.88 81 LYS A C 1
ATOM 668 O O . LYS A 1 81 ? -0.468 -3.179 0.332 1.00 69.88 81 LYS A O 1
ATOM 673 N N . ASN A 1 82 ? -2.209 -4.139 1.365 1.00 64.88 82 ASN A N 1
ATOM 674 C CA . ASN A 1 82 ? -3.056 -4.127 0.180 1.00 64.88 82 ASN A CA 1
ATOM 675 C C . ASN A 1 82 ? -3.399 -2.699 -0.245 1.00 64.88 82 ASN A C 1
ATOM 677 O O . ASN A 1 82 ? -3.404 -2.443 -1.441 1.00 64.88 82 ASN A O 1
ATOM 681 N N . SER A 1 83 ? -3.609 -1.768 0.687 1.00 62.91 83 SER A N 1
ATOM 682 C CA . SER A 1 83 ? -3.898 -0.365 0.371 1.00 62.91 83 SER A CA 1
ATOM 683 C C . SER A 1 83 ? -2.833 0.288 -0.513 1.00 62.91 83 SER A C 1
ATOM 685 O O . SER A 1 83 ? -3.146 1.065 -1.411 1.00 62.91 83 SER A O 1
ATOM 687 N N . LEU A 1 84 ? -1.571 -0.088 -0.302 1.00 60.53 84 LEU A N 1
ATOM 688 C CA . LEU A 1 84 ? -0.436 0.368 -1.102 1.00 60.53 84 LEU A CA 1
ATOM 689 C C . LEU A 1 84 ? -0.418 -0.209 -2.532 1.00 60.53 84 LEU A C 1
ATOM 691 O O . LEU A 1 84 ? 0.237 0.348 -3.408 1.00 60.53 84 LEU A O 1
ATOM 695 N N . ARG A 1 85 ? -1.130 -1.318 -2.789 1.00 58.91 85 ARG A N 1
ATOM 696 C CA . ARG A 1 85 ? -1.089 -2.070 -4.061 1.00 58.91 85 ARG A CA 1
ATOM 697 C C . ARG A 1 85 ? -2.085 -1.605 -5.120 1.00 58.91 85 ARG A C 1
ATOM 699 O O . ARG A 1 85 ? -1.789 -1.687 -6.306 1.00 58.91 85 ARG A O 1
ATOM 706 N N . ILE A 1 86 ? -3.290 -1.215 -4.705 1.00 54.81 86 ILE A N 1
ATOM 707 C CA . ILE A 1 86 ? -4.478 -1.112 -5.584 1.00 54.81 86 ILE A CA 1
ATOM 708 C C . ILE A 1 86 ? -4.998 0.320 -5.744 1.00 54.81 86 ILE A C 1
ATOM 710 O O . ILE A 1 86 ? -6.059 0.534 -6.325 1.00 54.81 86 ILE A O 1
ATOM 714 N N . GLY A 1 87 ? -4.265 1.310 -5.238 1.00 51.94 87 GLY A N 1
ATOM 715 C CA . GLY A 1 87 ? -4.705 2.697 -5.266 1.00 51.94 87 GLY A CA 1
ATOM 716 C C . GLY A 1 87 ? -5.843 2.982 -4.281 1.00 51.94 87 GLY A C 1
ATOM 717 O O . GLY A 1 87 ? -6.477 2.101 -3.689 1.00 51.94 87 GLY A O 1
ATOM 718 N N . ALA A 1 88 ? -6.074 4.269 -4.071 1.00 49.75 88 ALA A N 1
ATOM 719 C CA . ALA A 1 88 ? -6.783 4.785 -2.910 1.00 49.75 88 ALA A CA 1
ATOM 720 C C . ALA A 1 88 ? -8.300 4.445 -2.917 1.00 49.75 88 ALA A C 1
ATOM 722 O O . ALA A 1 88 ? -8.878 4.095 -1.884 1.00 49.75 88 ALA A O 1
ATOM 723 N N . ASP A 1 89 ? -8.939 4.438 -4.092 1.00 52.31 89 ASP A N 1
ATOM 724 C CA . ASP A 1 89 ? -10.386 4.202 -4.235 1.00 52.31 89 ASP A CA 1
ATOM 725 C C . ASP A 1 89 ? -10.772 2.714 -4.151 1.00 52.31 89 ASP A C 1
ATOM 727 O O . ASP A 1 89 ? -11.770 2.346 -3.519 1.00 52.31 89 ASP A O 1
ATOM 731 N N . ILE A 1 90 ? -9.945 1.828 -4.718 1.00 51.84 90 ILE A N 1
ATOM 732 C CA . ILE A 1 90 ? -10.167 0.371 -4.681 1.00 51.84 90 ILE A CA 1
ATOM 733 C C . ILE A 1 90 ? -9.938 -0.162 -3.262 1.00 51.84 90 ILE A C 1
ATOM 735 O O . ILE A 1 90 ? -10.676 -1.030 -2.789 1.00 51.84 90 ILE A O 1
ATOM 739 N N . THR A 1 91 ? -8.968 0.413 -2.550 1.00 54.28 91 THR A N 1
ATOM 740 C CA . THR A 1 91 ? -8.703 0.148 -1.132 1.00 54.28 91 THR A CA 1
ATOM 741 C C . THR A 1 91 ? -9.954 0.338 -0.284 1.00 54.28 91 THR A C 1
ATOM 743 O O . THR A 1 91 ? -10.382 -0.573 0.430 1.00 54.28 91 THR A O 1
ATOM 746 N N . LYS A 1 92 ? -10.603 1.497 -0.423 1.00 54.31 92 LYS A N 1
ATOM 747 C CA . LYS A 1 92 ? -11.825 1.831 0.309 1.00 54.31 92 LYS A CA 1
ATOM 748 C C . LYS A 1 92 ? -12.960 0.858 -0.016 1.00 54.31 92 LYS A C 1
ATOM 750 O O . LYS A 1 92 ? -13.640 0.378 0.889 1.00 54.31 92 LYS A O 1
ATOM 755 N N . ALA A 1 93 ? -13.143 0.508 -1.290 1.00 57.50 93 ALA A N 1
ATOM 756 C CA . ALA A 1 93 ? -14.166 -0.446 -1.718 1.00 57.50 93 ALA A CA 1
ATOM 757 C C . ALA A 1 93 ? -13.934 -1.865 -1.165 1.00 57.50 93 ALA A C 1
ATOM 759 O O . ALA A 1 93 ? -14.877 -2.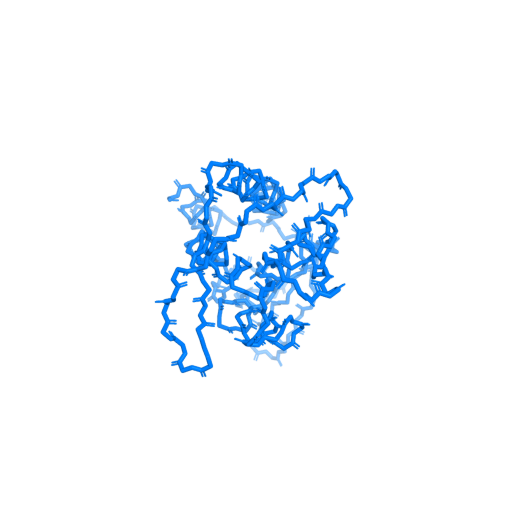510 -0.703 1.00 57.50 93 ALA A O 1
ATOM 760 N N . LYS A 1 94 ? -12.686 -2.348 -1.173 1.00 56.09 94 LYS A N 1
ATOM 761 C CA . LYS A 1 94 ? -12.343 -3.701 -0.715 1.00 56.09 94 LYS A CA 1
ATOM 762 C C . LYS A 1 94 ? -12.447 -3.825 0.800 1.00 56.09 94 LYS A C 1
ATOM 764 O O . LYS A 1 94 ? -13.001 -4.802 1.285 1.00 56.09 94 LYS A O 1
ATOM 769 N N . ILE A 1 95 ? -12.018 -2.808 1.541 1.00 53.88 95 ILE A N 1
ATOM 770 C CA . ILE A 1 95 ? -12.134 -2.786 3.002 1.00 53.88 95 ILE A CA 1
ATOM 771 C C . ILE A 1 95 ? -13.603 -2.673 3.423 1.00 53.88 95 ILE A C 1
ATOM 773 O O . ILE A 1 95 ? -14.048 -3.434 4.277 1.00 53.88 95 ILE A O 1
ATOM 777 N N . ASN A 1 96 ? -14.406 -1.860 2.730 1.00 55.38 96 ASN A N 1
ATOM 778 C CA . ASN A 1 96 ? -15.860 -1.835 2.923 1.00 55.38 96 ASN A CA 1
ATOM 779 C C . ASN A 1 96 ? -16.534 -3.186 2.628 1.00 55.38 96 ASN A C 1
ATOM 781 O O . ASN A 1 96 ? -17.513 -3.536 3.283 1.00 55.38 96 ASN A O 1
ATOM 785 N N . LYS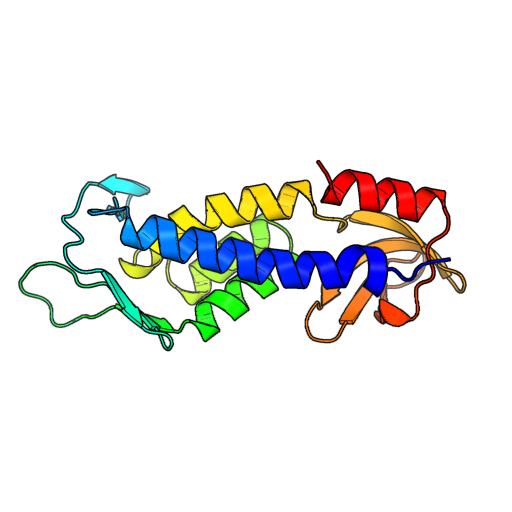 A 1 97 ? -16.038 -3.944 1.641 1.00 56.88 97 LYS A N 1
ATOM 786 C CA . LYS A 1 97 ? -16.545 -5.284 1.310 1.00 56.88 97 LYS A CA 1
ATOM 787 C C . LYS A 1 97 ? -16.146 -6.326 2.360 1.00 56.88 97 LYS A C 1
ATOM 789 O O . LYS A 1 97 ? -16.967 -7.171 2.697 1.00 56.88 97 LYS A O 1
ATOM 794 N N . THR A 1 98 ? -14.912 -6.269 2.859 1.00 52.31 98 THR A N 1
ATOM 795 C CA . THR A 1 98 ? -14.379 -7.227 3.840 1.00 52.31 98 THR A CA 1
ATOM 796 C C . THR A 1 98 ? -14.946 -6.994 5.237 1.00 52.31 98 THR A C 1
ATOM 798 O O . THR A 1 98 ? -15.272 -7.955 5.925 1.00 52.31 98 THR A O 1
ATOM 801 N N . TYR A 1 99 ? -15.097 -5.734 5.650 1.00 51.38 99 TYR A N 1
ATOM 802 C CA . TYR A 1 99 ? -15.458 -5.388 7.026 1.00 51.38 99 TYR A CA 1
ATOM 803 C C . TYR A 1 99 ? -16.855 -4.792 7.176 1.00 51.38 99 TYR A C 1
ATOM 805 O O . TYR A 1 99 ? -17.279 -4.615 8.311 1.00 51.38 99 TYR A O 1
ATOM 813 N N . GLY A 1 100 ? -17.578 -4.545 6.075 1.00 46.62 100 GLY A N 1
ATOM 814 C CA . GLY A 1 100 ? -18.927 -3.973 6.051 1.00 46.62 100 GLY A CA 1
ATOM 815 C C . GLY A 1 100 ? -18.941 -2.442 6.158 1.00 46.62 100 GLY A C 1
ATOM 816 O O . GLY A 1 100 ? -18.197 -1.853 6.933 1.00 46.62 100 GLY A O 1
ATOM 817 N N . LYS A 1 101 ? -19.828 -1.777 5.399 1.00 44.72 101 LYS A N 1
ATOM 818 C CA . LYS A 1 101 ? -20.069 -0.318 5.506 1.00 44.72 101 LYS A CA 1
ATOM 819 C C . LYS A 1 101 ? -20.755 0.097 6.822 1.00 44.72 101 LYS A C 1
ATOM 821 O O . LYS A 1 101 ? -20.770 1.278 7.136 1.00 44.72 101 LYS A O 1
ATOM 826 N N . SER A 1 102 ? -21.366 -0.849 7.540 1.00 42.34 102 SER A N 1
ATOM 827 C CA . SER A 1 102 ? -22.379 -0.594 8.583 1.00 42.34 102 SER A CA 1
ATOM 828 C C . SER A 1 102 ? -22.138 -1.348 9.898 1.00 42.34 102 SER A C 1
ATOM 830 O O . SER A 1 102 ? -23.047 -1.508 10.711 1.00 42.34 102 SER A O 1
ATOM 832 N N . THR A 1 103 ? -20.941 -1.885 10.094 1.00 44.78 103 THR A N 1
ATOM 833 C CA . THR A 1 103 ? -20.533 -2.630 11.293 1.00 44.78 103 THR A CA 1
ATOM 834 C C . THR A 1 103 ? -19.658 -1.741 12.164 1.00 44.78 103 THR A C 1
ATOM 836 O O . THR A 1 103 ? -18.866 -0.932 11.684 1.00 44.78 103 THR A O 1
ATOM 839 N N . PHE A 1 104 ? -19.808 -1.887 13.475 1.00 44.66 104 PHE A N 1
ATOM 840 C CA . PHE A 1 104 ? -19.149 -1.070 14.488 1.00 44.66 104 PHE A CA 1
ATOM 841 C C . PHE A 1 104 ? -17.612 -1.145 14.412 1.00 44.66 104 PHE A C 1
ATOM 843 O O . PHE A 1 104 ? -16.954 -0.133 14.621 1.00 44.66 104 PHE A O 1
ATOM 850 N N . ALA A 1 105 ? -17.034 -2.280 13.993 1.00 45.47 105 ALA A N 1
ATOM 851 C CA . ALA A 1 105 ? -15.604 -2.391 13.661 1.00 45.47 105 ALA A CA 1
ATOM 852 C C . ALA A 1 105 ? -15.183 -1.696 12.353 1.00 45.47 105 ALA A C 1
ATOM 854 O O . ALA A 1 105 ? -14.016 -1.339 12.194 1.00 45.47 105 ALA A O 1
ATOM 855 N N . GLY A 1 106 ? -16.123 -1.470 11.433 1.00 49.28 106 GLY A N 1
ATOM 856 C CA . GLY A 1 106 ? -15.880 -0.742 10.194 1.00 49.28 106 GLY A CA 1
ATOM 857 C C . GLY A 1 106 ? -15.525 0.717 10.456 1.00 49.28 106 GLY A C 1
ATOM 858 O O . GLY A 1 106 ? -14.635 1.229 9.795 1.00 49.28 106 GLY A O 1
ATOM 859 N N . THR A 1 107 ? -16.127 1.375 11.456 1.00 51.12 107 THR A N 1
ATOM 860 C CA . THR A 1 107 ? -15.937 2.827 11.639 1.00 51.12 107 THR A CA 1
ATOM 861 C C . THR A 1 107 ? -14.555 3.233 12.175 1.00 51.12 107 THR A C 1
ATOM 863 O O . THR A 1 107 ? -13.957 4.145 11.603 1.00 51.12 107 THR A O 1
ATOM 866 N N . PRO A 1 108 ? -13.984 2.569 13.201 1.00 51.47 108 PRO A N 1
ATOM 867 C CA . PRO A 1 108 ? -12.608 2.818 13.616 1.00 51.47 108 PRO A CA 1
ATOM 868 C C . PRO A 1 108 ? -11.631 2.552 12.476 1.00 51.47 108 PRO A C 1
ATOM 870 O O . PRO A 1 108 ? -10.828 3.424 12.159 1.00 51.47 108 PRO A O 1
ATOM 873 N N . LEU A 1 109 ? -11.755 1.405 11.786 1.00 53.09 109 LEU A N 1
ATOM 874 C CA . LEU A 1 109 ? -10.926 1.124 10.614 1.00 53.09 109 LEU A CA 1
ATOM 875 C C . LEU A 1 109 ? -11.068 2.240 9.579 1.00 53.09 109 LEU A C 1
ATOM 877 O O . LEU A 1 109 ? -10.064 2.736 9.104 1.00 53.09 109 LEU A O 1
ATOM 881 N N . TYR A 1 110 ? -12.285 2.699 9.293 1.00 54.12 110 TYR A N 1
ATOM 882 C CA . TYR A 1 110 ? -12.565 3.755 8.321 1.00 54.12 110 TYR A CA 1
ATOM 883 C C . TYR A 1 110 ? -11.933 5.112 8.675 1.00 54.12 110 TYR A C 1
ATOM 885 O O . TYR A 1 110 ? -11.445 5.805 7.785 1.00 54.12 110 TYR A O 1
ATOM 893 N N . LEU A 1 111 ? -11.881 5.481 9.959 1.00 54.38 111 LEU A N 1
ATOM 894 C CA . LEU A 1 111 ? -11.179 6.687 10.421 1.00 54.38 111 LEU A CA 1
ATOM 895 C C . LEU A 1 111 ? -9.659 6.550 10.269 1.00 54.38 111 LEU A C 1
ATOM 897 O O . LEU A 1 111 ? -8.994 7.484 9.820 1.00 54.38 111 LEU A O 1
ATOM 901 N N . PHE A 1 112 ? -9.115 5.369 10.560 1.00 62.19 112 PHE A N 1
ATOM 902 C CA . PHE A 1 112 ? -7.695 5.074 10.360 1.00 62.19 112 PHE A CA 1
ATOM 903 C C . PHE A 1 112 ? -7.319 4.941 8.885 1.00 62.19 112 PHE A C 1
ATOM 905 O O . PHE A 1 112 ? -6.207 5.290 8.495 1.00 62.19 112 PHE A O 1
ATOM 912 N N . LEU A 1 113 ? -8.260 4.521 8.041 1.00 59.72 113 LEU A N 1
ATOM 913 C CA . LEU A 1 113 ? -8.066 4.457 6.603 1.00 59.72 113 LEU A CA 1
ATOM 914 C C . LEU A 1 113 ? -7.855 5.821 5.982 1.00 59.72 113 LEU A C 1
ATOM 916 O O . LEU A 1 113 ? -7.120 5.869 5.014 1.00 59.72 113 LEU A O 1
ATOM 920 N N . ASN A 1 114 ? -8.419 6.908 6.512 1.00 59.34 114 ASN A N 1
ATOM 921 C CA . ASN A 1 114 ? -8.119 8.243 5.985 1.00 59.34 114 ASN A CA 1
ATOM 922 C C . ASN A 1 114 ? -6.656 8.635 6.254 1.00 59.34 114 ASN A C 1
ATOM 924 O O . ASN A 1 114 ? -5.983 9.120 5.351 1.00 59.34 114 ASN A O 1
ATOM 928 N N . ILE A 1 115 ? -6.132 8.331 7.450 1.00 63.78 115 ILE A N 1
ATOM 929 C CA . ILE A 1 115 ? -4.713 8.554 7.792 1.00 63.78 115 ILE A CA 1
ATOM 930 C C . ILE A 1 115 ? -3.804 7.766 6.842 1.00 63.78 115 ILE A C 1
ATOM 932 O O . ILE A 1 115 ? -2.790 8.274 6.375 1.00 63.78 115 ILE A O 1
ATOM 936 N N . VAL A 1 116 ? -4.180 6.522 6.557 1.00 65.44 116 VAL A N 1
ATOM 937 C CA . VAL A 1 116 ? -3.448 5.630 5.653 1.00 65.44 116 VAL A CA 1
ATOM 938 C C . VAL A 1 116 ? -3.592 6.085 4.199 1.00 65.44 116 VAL A C 1
ATOM 940 O O . VAL A 1 116 ? -2.620 6.099 3.457 1.00 65.44 116 VAL A O 1
ATOM 943 N N . PHE A 1 117 ? -4.790 6.486 3.786 1.00 65.06 117 PHE A N 1
ATOM 944 C CA . PHE A 1 117 ? -5.128 6.903 2.428 1.00 65.06 117 PHE A CA 1
ATOM 945 C C . PHE A 1 117 ? -4.345 8.142 2.011 1.00 65.06 117 PHE A C 1
ATOM 947 O O . PHE A 1 117 ? -3.756 8.141 0.932 1.00 65.06 117 PHE A O 1
ATOM 954 N N . ASP A 1 118 ? -4.312 9.172 2.856 1.00 68.06 118 ASP A N 1
ATOM 955 C CA . ASP A 1 118 ? -3.609 10.415 2.539 1.00 68.06 118 ASP A CA 1
ATOM 956 C C . ASP A 1 118 ? -2.103 10.178 2.408 1.00 68.06 118 ASP A C 1
ATOM 958 O O . ASP A 1 118 ? -1.471 10.697 1.488 1.00 68.06 118 ASP A O 1
ATOM 962 N N . GLU A 1 119 ? -1.541 9.345 3.282 1.00 70.75 119 GLU A N 1
ATOM 963 C CA . GLU A 1 119 ? -0.111 9.047 3.286 1.00 70.75 119 GLU A CA 1
ATOM 964 C C . GLU A 1 119 ? 0.300 8.192 2.081 1.00 70.75 119 GLU A C 1
ATOM 966 O O . GLU A 1 119 ? 1.257 8.509 1.376 1.00 70.75 119 GLU A O 1
ATOM 971 N N . ILE A 1 120 ? -0.484 7.155 1.769 1.00 69.75 120 ILE A N 1
ATOM 972 C CA . ILE A 1 120 ? -0.255 6.295 0.603 1.00 69.75 120 ILE A CA 1
ATOM 973 C C . ILE A 1 120 ? -0.422 7.081 -0.697 1.00 69.75 120 ILE A C 1
ATOM 975 O O . ILE A 1 120 ? 0.369 6.921 -1.625 1.00 69.75 120 ILE A O 1
ATOM 979 N N . LYS A 1 121 ? -1.446 7.936 -0.793 1.00 71.50 121 LYS A N 1
ATOM 980 C CA . LYS A 1 121 ? -1.733 8.688 -2.019 1.00 71.50 121 LYS A CA 1
ATOM 981 C C . LYS A 1 121 ? -0.608 9.661 -2.367 1.00 71.50 121 LYS A C 1
ATOM 983 O O . LYS A 1 121 ? -0.266 9.769 -3.541 1.00 71.50 121 LYS A O 1
ATOM 988 N N . LYS A 1 122 ? -0.020 10.338 -1.375 1.00 74.25 122 LYS A N 1
ATOM 989 C CA . LYS A 1 122 ? 1.119 11.249 -1.588 1.00 74.25 122 LYS A CA 1
ATOM 990 C C . LYS A 1 122 ? 2.342 10.527 -2.153 1.00 74.25 122 LYS A C 1
ATOM 992 O O . LYS A 1 122 ? 3.005 11.051 -3.043 1.00 74.25 122 LYS A O 1
ATOM 997 N N . ARG A 1 123 ? 2.598 9.311 -1.668 1.00 76.31 123 ARG A N 1
ATOM 998 C CA . ARG A 1 123 ? 3.816 8.539 -1.958 1.00 76.31 123 ARG A CA 1
ATOM 999 C C . ARG A 1 123 ? 3.635 7.507 -3.074 1.00 76.31 123 ARG A C 1
ATOM 1001 O O . ARG A 1 123 ? 4.580 6.804 -3.428 1.00 76.31 123 ARG A O 1
ATOM 1008 N N . SER A 1 124 ? 2.431 7.383 -3.634 1.00 79.25 124 SER A N 1
ATOM 1009 C CA . SER A 1 124 ? 2.141 6.387 -4.666 1.00 79.25 124 SER A CA 1
ATOM 1010 C C . SER A 1 124 ? 2.879 6.701 -5.968 1.00 79.25 124 SER A C 1
ATOM 1012 O O . SER A 1 124 ? 2.784 7.808 -6.511 1.00 79.25 124 SER A O 1
ATOM 1014 N N . ILE A 1 125 ? 3.579 5.689 -6.480 1.00 85.00 125 ILE A N 1
ATOM 1015 C CA . ILE A 1 125 ? 4.225 5.706 -7.799 1.00 85.00 125 ILE A CA 1
ATOM 1016 C C . ILE A 1 125 ? 3.412 4.949 -8.859 1.00 85.00 125 ILE A C 1
ATOM 1018 O O . ILE A 1 125 ? 3.841 4.829 -10.000 1.00 85.00 125 ILE A O 1
ATOM 1022 N N . VAL A 1 126 ? 2.233 4.426 -8.505 1.00 85.25 126 VAL A N 1
ATOM 1023 C CA . VAL A 1 126 ? 1.318 3.840 -9.493 1.00 85.25 126 VAL A CA 1
ATOM 1024 C C . VAL A 1 126 ? 0.841 4.944 -10.436 1.00 85.25 126 VAL A C 1
ATOM 1026 O O . VAL A 1 126 ? 0.440 6.016 -9.990 1.00 85.25 126 VAL A O 1
ATOM 1029 N N . GLY A 1 127 ? 0.887 4.669 -11.737 1.00 85.44 127 GLY A N 1
ATOM 1030 C CA . GLY A 1 127 ? 0.616 5.624 -12.808 1.00 85.44 127 GLY A CA 1
ATOM 1031 C C . GLY A 1 127 ? 1.839 6.425 -13.262 1.00 85.44 127 GLY A C 1
ATOM 1032 O O . GLY A 1 127 ? 1.743 7.123 -14.264 1.00 85.44 127 GLY A O 1
ATOM 1033 N N . GLU A 1 128 ? 2.981 6.319 -12.576 1.00 88.62 128 GLU A N 1
ATOM 1034 C CA . GLU A 1 128 ? 4.227 6.930 -13.044 1.00 88.62 128 GLU A CA 1
ATOM 1035 C C . GLU A 1 128 ? 4.815 6.138 -14.215 1.00 88.62 128 GLU A C 1
ATOM 1037 O O . GLU A 1 128 ? 4.725 4.909 -14.263 1.00 88.62 128 GLU A O 1
ATOM 1042 N N . GLU A 1 129 ? 5.458 6.840 -15.142 1.00 92.31 129 GLU A N 1
ATOM 1043 C CA . GLU A 1 129 ? 6.254 6.228 -16.207 1.00 92.31 129 GLU A CA 1
ATOM 1044 C C . GLU A 1 129 ? 7.696 6.047 -15.737 1.00 92.31 129 GLU A C 1
ATOM 1046 O O . GLU A 1 129 ? 8.233 6.936 -15.088 1.00 92.31 129 GLU A O 1
ATOM 1051 N N . ILE A 1 130 ? 8.338 4.929 -16.051 1.00 92.50 130 ILE A N 1
ATOM 1052 C CA . ILE A 1 130 ? 9.763 4.691 -15.794 1.00 92.50 130 ILE A CA 1
ATOM 1053 C C . ILE A 1 130 ? 10.418 4.084 -17.033 1.00 92.50 130 ILE A C 1
ATOM 1055 O O . ILE A 1 130 ? 9.763 3.405 -17.830 1.00 92.50 130 ILE A O 1
ATOM 1059 N N . GLU A 1 131 ? 11.721 4.287 -17.182 1.00 92.06 131 GLU A N 1
ATOM 1060 C CA . GLU A 1 131 ? 12.500 3.635 -18.230 1.00 92.06 131 GLU A CA 1
ATOM 1061 C C . GLU A 1 131 ? 13.038 2.285 -17.731 1.00 92.06 131 GLU A C 1
ATOM 1063 O O . GLU A 1 131 ? 13.897 2.210 -16.852 1.00 92.06 131 GLU A O 1
ATOM 1068 N N . HIS A 1 132 ? 12.534 1.188 -18.298 1.00 90.94 132 HIS A N 1
ATOM 1069 C CA . HIS A 1 132 ? 13.009 -0.160 -17.998 1.00 90.94 132 HIS A CA 1
ATOM 1070 C C . HIS A 1 132 ? 14.082 -0.597 -19.003 1.00 90.94 132 HIS A C 1
ATOM 1072 O O . HIS A 1 132 ? 13.893 -0.453 -20.211 1.00 90.94 132 HIS A O 1
ATOM 1078 N N . GLN A 1 133 ? 15.161 -1.242 -18.541 1.00 87.38 133 GLN A N 1
ATOM 1079 C CA . GLN A 1 133 ? 16.330 -1.554 -19.390 1.00 87.38 133 GLN A CA 1
ATOM 1080 C C . GLN A 1 133 ? 15.971 -2.443 -20.591 1.00 87.38 133 GLN A C 1
ATOM 1082 O O . GLN A 1 133 ? 16.537 -2.296 -21.669 1.00 87.38 133 GLN A O 1
ATOM 1087 N N . THR A 1 134 ? 15.027 -3.370 -20.402 1.00 88.69 134 THR A N 1
ATOM 1088 C CA . THR A 1 134 ? 14.574 -4.305 -21.450 1.00 88.69 134 THR A CA 1
ATOM 1089 C C . THR A 1 134 ? 13.377 -3.810 -22.261 1.00 88.69 134 THR A C 1
ATOM 1091 O O . THR A 1 134 ? 13.238 -4.178 -23.422 1.00 88.69 134 THR A O 1
ATOM 1094 N N . PHE A 1 135 ? 12.474 -3.036 -21.655 1.00 89.56 135 PHE A N 1
ATOM 1095 C CA . PHE A 1 135 ? 11.156 -2.748 -22.240 1.00 89.56 135 PHE A CA 1
ATOM 1096 C C . PHE A 1 135 ? 11.007 -1.294 -22.695 1.00 89.56 135 PHE A C 1
ATOM 1098 O O . PHE A 1 135 ? 9.983 -0.949 -23.278 1.00 89.56 135 PHE A O 1
ATOM 1105 N N . GLY A 1 136 ? 12.013 -0.452 -22.441 1.00 89.38 136 GLY A N 1
ATOM 1106 C CA . GLY A 1 136 ? 11.919 0.987 -22.648 1.00 89.38 136 GLY A CA 1
ATOM 1107 C C . GLY A 1 136 ? 10.932 1.630 -21.674 1.00 89.38 136 GLY A C 1
ATOM 1108 O O . GLY A 1 136 ? 10.749 1.159 -20.548 1.00 89.38 136 GLY A O 1
ATOM 1109 N N . ASN A 1 137 ? 10.297 2.714 -22.112 1.00 92.50 137 ASN A N 1
ATOM 1110 C CA . ASN A 1 137 ? 9.337 3.454 -21.298 1.00 92.50 137 ASN A CA 1
ATOM 1111 C C . ASN A 1 137 ? 8.099 2.605 -21.000 1.00 92.50 137 ASN A C 1
ATOM 1113 O O . ASN A 1 137 ? 7.456 2.061 -21.900 1.00 92.50 137 ASN A O 1
ATOM 1117 N N . CYS A 1 138 ? 7.754 2.514 -19.723 1.00 93.06 138 CYS A N 1
ATOM 1118 C CA . CYS A 1 138 ? 6.633 1.725 -19.242 1.00 93.06 138 CYS A CA 1
ATOM 1119 C C . CYS A 1 138 ? 5.940 2.433 -18.080 1.00 93.06 138 CYS A C 1
ATOM 1121 O O . CYS A 1 138 ? 6.571 3.152 -17.311 1.00 93.06 138 CYS A O 1
ATOM 1123 N N . MET A 1 139 ? 4.633 2.228 -17.947 1.00 93.06 139 MET A N 1
ATOM 1124 C CA . MET A 1 139 ? 3.844 2.804 -16.862 1.00 93.06 139 MET A CA 1
ATOM 1125 C C . MET A 1 139 ? 3.675 1.782 -15.741 1.00 93.06 139 MET A C 1
ATOM 1127 O O . MET A 1 139 ? 3.351 0.619 -15.987 1.00 93.06 139 MET A O 1
ATOM 1131 N N . ILE A 1 140 ? 3.838 2.217 -14.497 1.00 89.56 140 ILE A N 1
ATOM 1132 C CA . ILE A 1 140 ? 3.586 1.389 -13.320 1.00 89.56 140 ILE A CA 1
ATOM 1133 C C . ILE A 1 140 ? 2.075 1.210 -13.166 1.00 89.56 140 ILE A C 1
ATOM 1135 O O . ILE A 1 140 ? 1.367 2.134 -12.777 1.00 89.56 140 ILE A O 1
ATOM 1139 N N . GLU A 1 141 ? 1.561 0.019 -13.456 1.00 86.19 141 GLU A N 1
ATOM 1140 C CA . GLU A 1 141 ? 0.125 -0.266 -13.377 1.00 86.19 141 GLU A CA 1
ATOM 1141 C C . GLU A 1 141 ? -0.303 -0.681 -11.965 1.00 86.19 141 GLU A C 1
ATOM 1143 O O . GLU A 1 141 ? -1.341 -0.250 -11.467 1.00 86.19 141 GLU A O 1
ATOM 1148 N N . SER A 1 142 ? 0.485 -1.537 -11.310 1.00 84.06 142 SER A N 1
ATOM 1149 C CA . SER A 1 142 ? 0.217 -2.002 -9.945 1.00 84.06 142 SER A CA 1
ATOM 1150 C C . SER A 1 142 ? 1.464 -2.606 -9.299 1.00 84.06 142 SER A C 1
ATOM 1152 O O . SER A 1 142 ? 2.464 -2.870 -9.968 1.00 84.06 142 SER A O 1
ATOM 1154 N N . MET A 1 143 ? 1.418 -2.825 -7.982 1.00 80.50 143 MET A N 1
ATOM 1155 C CA . MET A 1 143 ? 2.543 -3.358 -7.205 1.00 80.50 143 MET A CA 1
ATOM 1156 C C . MET A 1 143 ? 2.104 -4.483 -6.265 1.00 80.50 143 MET A C 1
ATOM 1158 O O . MET A 1 143 ? 0.996 -4.483 -5.737 1.00 80.50 143 MET A O 1
ATOM 1162 N N . GLU A 1 144 ? 3.008 -5.422 -6.000 1.00 79.31 144 GLU A N 1
ATOM 1163 C CA . GLU A 1 144 ? 2.864 -6.538 -5.065 1.00 79.31 144 GLU A CA 1
ATOM 1164 C C . GLU A 1 144 ? 3.986 -6.497 -4.012 1.00 79.31 144 GLU A C 1
ATOM 1166 O O . GLU A 1 144 ? 4.912 -7.305 -4.034 1.00 79.31 144 GLU A O 1
ATOM 1171 N N . LEU A 1 145 ? 3.888 -5.585 -3.038 1.00 72.94 145 LEU A N 1
ATOM 1172 C CA . LEU A 1 145 ? 4.942 -5.340 -2.030 1.00 72.94 145 LEU A CA 1
ATOM 1173 C C . LEU A 1 145 ? 5.400 -6.546 -1.177 1.00 72.94 145 LEU A C 1
ATOM 1175 O O . LEU A 1 145 ? 6.412 -6.439 -0.498 1.00 72.94 145 LEU A O 1
ATOM 1179 N N . GLU A 1 146 ? 4.660 -7.663 -1.138 1.00 69.12 146 GLU A N 1
ATOM 1180 C CA . GLU A 1 146 ? 5.098 -8.847 -0.355 1.00 69.12 146 GLU A CA 1
ATOM 1181 C C . GLU A 1 146 ? 5.922 -9.817 -1.186 1.00 69.12 146 GLU A C 1
ATOM 1183 O O . GLU A 1 146 ? 6.735 -10.549 -0.635 1.00 69.12 146 GLU A O 1
ATOM 1188 N N . ASN A 1 147 ? 5.684 -9.832 -2.495 1.00 79.31 147 ASN A N 1
ATOM 1189 C CA . ASN A 1 147 ? 6.409 -10.692 -3.416 1.00 79.31 147 ASN A CA 1
ATOM 1190 C C . ASN A 1 147 ? 7.523 -9.907 -4.122 1.00 79.31 147 ASN A C 1
ATOM 1192 O O . ASN A 1 147 ? 8.223 -10.455 -4.964 1.00 79.31 147 ASN A O 1
ATOM 1196 N N . ASP A 1 148 ? 7.655 -8.616 -3.813 1.00 86.62 148 ASP A N 1
ATOM 1197 C CA . ASP A 1 148 ? 8.596 -7.688 -4.424 1.00 86.62 148 ASP A CA 1
ATOM 1198 C C . ASP A 1 148 ? 8.445 -7.601 -5.959 1.00 86.62 148 ASP A C 1
ATOM 1200 O O . ASP A 1 148 ? 9.414 -7.373 -6.685 1.00 86.62 148 ASP A O 1
ATOM 1204 N N . PHE A 1 149 ? 7.213 -7.775 -6.458 1.00 88.00 149 PHE A N 1
ATOM 1205 C CA . PHE A 1 149 ? 6.865 -7.652 -7.878 1.00 88.00 149 PHE A CA 1
ATOM 1206 C C . PHE A 1 149 ? 6.065 -6.388 -8.171 1.00 88.00 149 PHE A C 1
ATOM 1208 O O . PHE A 1 149 ? 5.388 -5.837 -7.305 1.00 88.00 149 PHE A O 1
ATOM 1215 N N . MET A 1 150 ? 6.082 -5.976 -9.430 1.00 88.69 150 MET A N 1
ATOM 1216 C CA . MET A 1 150 ? 5.209 -4.949 -9.977 1.00 88.69 150 MET A CA 1
ATOM 1217 C C . MET A 1 150 ? 4.739 -5.326 -11.379 1.00 88.69 150 MET A C 1
ATOM 1219 O O . MET A 1 150 ? 5.372 -6.132 -12.066 1.00 88.69 150 MET A O 1
ATOM 1223 N N . MET A 1 151 ? 3.632 -4.719 -11.790 1.00 91.50 151 MET A N 1
ATOM 1224 C CA . MET A 1 151 ? 3.096 -4.819 -13.138 1.00 91.50 151 MET A CA 1
ATOM 1225 C C . MET A 1 151 ? 3.445 -3.540 -13.896 1.00 91.50 151 MET A C 1
ATOM 1227 O O . MET A 1 151 ? 3.057 -2.443 -13.490 1.00 91.50 151 MET A O 1
ATOM 1231 N N . LEU A 1 152 ? 4.185 -3.695 -14.987 1.00 92.38 152 LEU A N 1
ATOM 1232 C CA . LEU A 1 152 ? 4.548 -2.628 -15.908 1.00 92.38 152 LEU A CA 1
ATOM 1233 C C . LEU A 1 152 ? 3.701 -2.746 -17.163 1.00 92.38 152 LEU A C 1
ATOM 1235 O O . LEU A 1 152 ? 3.780 -3.749 -17.870 1.00 92.38 152 LEU A O 1
ATOM 1239 N N . LYS A 1 153 ? 2.923 -1.713 -17.460 1.00 94.31 153 LYS A N 1
ATOM 1240 C CA . LYS A 1 153 ? 2.230 -1.587 -18.734 1.00 94.31 153 LYS A CA 1
ATOM 1241 C C . LYS A 1 153 ? 3.211 -1.053 -19.772 1.00 94.31 153 LYS A C 1
ATOM 1243 O O . LYS A 1 153 ? 3.677 0.083 -19.664 1.00 94.31 153 LYS A O 1
ATOM 1248 N N . THR A 1 154 ? 3.542 -1.883 -20.752 1.00 91.38 154 THR A N 1
ATOM 1249 C CA . THR A 1 154 ? 4.308 -1.490 -21.938 1.00 91.38 154 THR A CA 1
ATOM 1250 C C . THR A 1 154 ? 3.343 -1.117 -23.068 1.00 91.38 154 THR A C 1
ATOM 1252 O O . THR A 1 154 ? 2.125 -1.106 -22.878 1.00 91.38 154 THR A O 1
ATOM 1255 N N . TYR A 1 155 ? 3.870 -0.779 -24.246 1.00 85.06 155 TYR A N 1
ATOM 1256 C CA . TYR A 1 155 ? 3.041 -0.474 -25.416 1.00 85.06 155 TYR A CA 1
ATOM 1257 C C . TYR A 1 155 ? 2.163 -1.664 -25.847 1.00 85.06 155 TYR A C 1
ATOM 1259 O O . TYR A 1 155 ? 0.997 -1.475 -26.189 1.00 85.06 155 TYR A O 1
ATOM 1267 N N . ASP A 1 156 ? 2.709 -2.881 -25.776 1.00 85.62 156 ASP A N 1
ATOM 1268 C CA . ASP A 1 156 ? 2.074 -4.083 -26.325 1.00 85.62 156 ASP A CA 1
ATOM 1269 C C . ASP A 1 156 ? 1.333 -4.932 -25.280 1.00 85.62 156 ASP A C 1
ATOM 1271 O O . ASP A 1 156 ? 0.422 -5.678 -25.636 1.00 85.62 156 ASP A O 1
ATOM 1275 N N . ASP A 1 157 ? 1.740 -4.886 -24.005 1.00 92.12 157 ASP A N 1
ATOM 1276 C CA . ASP A 1 157 ? 1.258 -5.819 -22.976 1.00 92.12 157 ASP A CA 1
ATOM 1277 C C . ASP A 1 157 ? 1.581 -5.334 -21.546 1.00 92.12 157 ASP A C 1
ATOM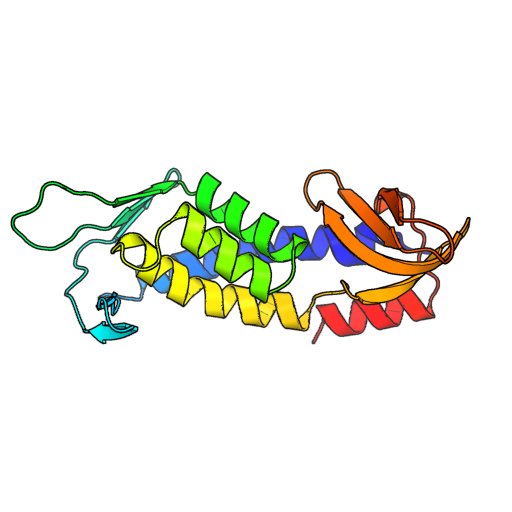 1279 O O . ASP A 1 157 ? 2.308 -4.361 -21.346 1.00 92.12 157 ASP A O 1
ATOM 1283 N N . THR A 1 158 ? 1.100 -6.049 -20.530 1.00 93.00 158 THR A N 1
ATOM 1284 C CA . THR A 1 158 ? 1.520 -5.861 -19.136 1.00 93.00 158 THR A CA 1
ATOM 1285 C C . THR A 1 158 ? 2.544 -6.929 -18.735 1.00 93.00 158 THR A C 1
ATOM 1287 O O . THR A 1 158 ? 2.308 -8.132 -18.852 1.00 93.00 158 THR A O 1
ATOM 1290 N N . LYS A 1 159 ? 3.695 -6.507 -18.200 1.00 92.94 159 LYS A N 1
ATOM 1291 C CA . LYS A 1 159 ? 4.773 -7.387 -17.726 1.00 92.94 159 LYS A CA 1
ATOM 1292 C C . LYS A 1 159 ? 4.874 -7.388 -16.208 1.00 92.94 159 LYS A C 1
ATOM 1294 O O . LYS A 1 159 ? 4.950 -6.337 -15.581 1.00 92.94 159 LYS A O 1
ATOM 1299 N N . LYS A 1 160 ? 4.932 -8.585 -15.621 1.00 92.56 160 LYS A N 1
ATOM 1300 C CA . LYS A 1 160 ? 5.246 -8.774 -14.203 1.00 92.56 160 LYS A CA 1
ATOM 1301 C C . LYS A 1 160 ? 6.759 -8.848 -14.024 1.00 92.56 160 LYS A C 1
ATOM 1303 O O . LYS A 1 160 ? 7.389 -9.753 -14.566 1.00 92.56 160 LYS A O 1
ATOM 1308 N N . VAL A 1 161 ? 7.333 -7.931 -13.254 1.00 91.69 161 VAL A N 1
ATOM 1309 C CA . VAL A 1 161 ? 8.782 -7.855 -13.006 1.00 91.69 161 VAL A CA 1
ATOM 1310 C C . VAL A 1 161 ? 9.077 -7.700 -11.523 1.00 91.69 161 VAL A C 1
ATOM 1312 O O . VAL A 1 161 ? 8.266 -7.146 -10.784 1.00 91.69 161 VAL A O 1
ATOM 1315 N N . SER A 1 162 ? 10.223 -8.206 -11.068 1.00 91.56 162 SER A N 1
ATOM 1316 C CA . SER A 1 162 ? 10.653 -7.975 -9.688 1.00 91.56 162 SER A CA 1
ATOM 1317 C C . SER A 1 162 ? 11.315 -6.607 -9.564 1.00 91.56 162 SER A C 1
ATOM 1319 O O . SER A 1 162 ? 12.206 -6.274 -10.343 1.00 91.56 162 SER A O 1
ATOM 1321 N N . MET A 1 163 ? 10.922 -5.845 -8.545 1.00 89.56 163 MET A N 1
ATOM 1322 C CA . MET A 1 163 ? 11.476 -4.521 -8.240 1.00 89.56 163 MET A CA 1
ATOM 1323 C C . MET A 1 163 ? 12.973 -4.573 -7.899 1.00 89.56 163 MET A C 1
ATOM 1325 O O . MET A 1 163 ? 13.675 -3.584 -8.093 1.00 89.56 163 MET A O 1
ATOM 1329 N N . ASN A 1 164 ? 13.476 -5.732 -7.454 1.00 89.56 164 ASN A N 1
ATOM 1330 C CA . ASN A 1 164 ? 14.900 -5.961 -7.180 1.00 89.56 164 ASN A CA 1
ATOM 1331 C C . ASN A 1 164 ? 15.770 -5.947 -8.448 1.00 89.56 164 ASN A C 1
ATOM 1333 O O . ASN A 1 164 ? 16.982 -5.796 -8.351 1.00 89.56 164 ASN A O 1
ATOM 1337 N N . TYR A 1 165 ? 15.176 -6.115 -9.635 1.00 88.56 165 TYR A N 1
ATOM 1338 C CA . TYR A 1 165 ? 15.908 -6.136 -10.908 1.00 88.56 165 TYR A CA 1
ATOM 1339 C C . TYR A 1 165 ? 15.652 -4.903 -11.775 1.00 88.56 165 TYR A C 1
ATOM 1341 O O . TYR A 1 165 ? 16.123 -4.841 -12.907 1.00 88.56 165 TYR A O 1
ATOM 1349 N N . ILE A 1 166 ? 14.933 -3.910 -11.250 1.00 89.38 166 ILE A N 1
ATOM 1350 C CA . ILE A 1 166 ? 14.680 -2.656 -11.955 1.00 89.38 166 ILE A CA 1
ATOM 1351 C C . ILE A 1 166 ? 15.671 -1.625 -11.449 1.00 89.38 166 ILE A C 1
ATOM 1353 O O . ILE A 1 166 ? 15.456 -0.985 -10.423 1.00 89.38 166 ILE A O 1
ATOM 1357 N N . THR A 1 167 ? 16.763 -1.467 -12.178 1.00 91.44 167 THR A N 1
ATOM 1358 C CA . THR A 1 167 ? 17.725 -0.386 -11.971 1.00 91.44 167 THR A CA 1
ATOM 1359 C C . THR A 1 167 ? 17.146 0.943 -12.449 1.00 91.44 167 THR A C 1
ATOM 1361 O O . THR A 1 167 ? 16.810 1.086 -13.625 1.00 91.44 167 THR A O 1
ATOM 1364 N N . LEU A 1 168 ? 17.053 1.929 -11.564 1.00 90.38 168 LEU A N 1
ATOM 1365 C CA . LEU A 1 168 ? 16.533 3.245 -11.924 1.00 90.38 168 LEU A CA 1
ATOM 1366 C C . LEU A 1 168 ? 17.617 4.095 -12.591 1.00 90.38 168 LEU A C 1
ATOM 1368 O O . LEU A 1 168 ? 18.778 4.100 -12.168 1.00 90.38 168 LEU A O 1
ATOM 1372 N N . ASN A 1 169 ? 17.229 4.836 -13.630 1.00 91.56 169 ASN A N 1
ATOM 1373 C CA . ASN A 1 169 ? 18.049 5.935 -14.122 1.00 91.56 169 ASN A CA 1
ATOM 1374 C C . ASN A 1 169 ? 17.979 7.117 -13.118 1.00 91.56 169 ASN A C 1
ATOM 1376 O O . ASN A 1 169 ? 17.064 7.179 -12.289 1.00 91.56 169 ASN A O 1
ATOM 1380 N N . PRO A 1 170 ? 18.916 8.082 -13.173 1.00 91.69 170 PRO A N 1
ATOM 1381 C CA . PRO A 1 170 ? 18.945 9.187 -12.211 1.00 91.69 170 PRO A CA 1
ATOM 1382 C C . PRO A 1 170 ? 17.680 10.061 -12.192 1.00 91.69 170 PRO A C 1
ATOM 1384 O O . PRO A 1 170 ? 17.334 10.611 -11.147 1.00 91.69 170 PRO A O 1
ATOM 1387 N N . ALA A 1 171 ? 16.989 10.205 -13.329 1.00 90.56 171 ALA A N 1
ATOM 1388 C CA . ALA A 1 171 ? 15.777 11.018 -13.424 1.00 90.56 171 ALA A CA 1
ATOM 1389 C C . ALA A 1 171 ? 14.586 10.338 -12.728 1.00 90.56 171 ALA A C 1
ATOM 1391 O O . ALA A 1 171 ? 13.865 10.979 -11.961 1.00 90.56 171 ALA A O 1
ATOM 1392 N N . ASP A 1 172 ? 14.417 9.034 -12.941 1.00 91.75 172 ASP A N 1
ATOM 1393 C CA . ASP A 1 172 ? 13.381 8.224 -12.305 1.00 91.75 172 ASP A CA 1
ATOM 1394 C C . ASP A 1 172 ? 13.639 8.057 -10.807 1.00 91.75 172 ASP A C 1
ATOM 1396 O O . ASP A 1 172 ? 12.710 8.191 -10.009 1.00 91.75 172 ASP A O 1
ATOM 1400 N N . GLU A 1 173 ? 14.898 7.860 -10.404 1.00 91.19 173 GLU A N 1
ATOM 1401 C CA . GLU A 1 173 ? 15.284 7.825 -8.992 1.00 91.19 173 GLU A CA 1
ATOM 1402 C C . GLU A 1 173 ? 14.926 9.142 -8.288 1.00 91.19 173 GLU A C 1
ATOM 1404 O O . GLU A 1 173 ? 14.247 9.120 -7.261 1.00 91.19 173 GLU A O 1
ATOM 1409 N N . ALA A 1 174 ? 15.280 10.296 -8.866 1.00 89.94 174 ALA A N 1
ATOM 1410 C CA . ALA A 1 174 ? 14.935 11.602 -8.302 1.00 89.94 174 ALA A CA 1
ATOM 1411 C C . ALA A 1 174 ? 13.414 11.824 -8.212 1.00 89.94 174 ALA A C 1
ATOM 1413 O O . ALA A 1 174 ? 12.912 12.310 -7.195 1.00 89.94 174 ALA A O 1
ATOM 1414 N N . LYS A 1 175 ? 12.665 11.434 -9.249 1.00 89.62 175 LYS A N 1
ATOM 1415 C CA . LYS A 1 175 ? 11.199 11.536 -9.284 1.00 89.62 175 LYS A CA 1
ATOM 1416 C C . LYS A 1 175 ? 10.544 10.734 -8.158 1.00 89.62 175 LYS A C 1
ATOM 1418 O O . LYS A 1 175 ? 9.694 11.259 -7.439 1.00 89.62 175 LYS A O 1
ATOM 1423 N N . ILE A 1 176 ? 10.970 9.487 -7.972 1.00 88.94 176 ILE A N 1
ATOM 1424 C CA . ILE A 1 176 ? 10.448 8.594 -6.930 1.00 88.94 176 ILE A CA 1
ATOM 1425 C C . ILE A 1 176 ? 10.853 9.096 -5.539 1.00 88.94 176 ILE A C 1
ATOM 1427 O O . ILE A 1 176 ? 10.020 9.153 -4.633 1.00 88.94 176 ILE A O 1
ATOM 1431 N N . MET A 1 177 ? 12.105 9.532 -5.378 1.00 86.50 177 MET A N 1
ATOM 1432 C CA . MET A 1 177 ? 12.621 10.088 -4.124 1.00 86.50 177 MET A CA 1
ATOM 1433 C C . MET A 1 177 ? 11.861 11.345 -3.676 1.00 86.50 177 MET A C 1
ATOM 1435 O O . MET A 1 177 ? 11.571 11.495 -2.488 1.00 86.50 177 MET A O 1
ATOM 1439 N N . ASN A 1 178 ? 11.469 12.214 -4.611 1.00 86.12 178 ASN A N 1
ATOM 1440 C CA . ASN A 1 178 ? 10.658 13.391 -4.300 1.00 86.12 178 ASN A CA 1
ATOM 1441 C C . ASN A 1 178 ? 9.257 13.024 -3.789 1.00 86.12 178 ASN A C 1
ATOM 1443 O O . ASN A 1 178 ? 8.742 13.700 -2.903 1.00 86.12 178 ASN A O 1
ATOM 1447 N N . LYS A 1 179 ? 8.645 11.942 -4.291 1.00 82.50 179 LYS A N 1
ATOM 1448 C CA . LYS A 1 179 ? 7.332 11.489 -3.803 1.00 82.50 179 LYS A CA 1
ATOM 1449 C C . LYS A 1 179 ? 7.372 10.899 -2.401 1.00 82.50 179 LYS A C 1
ATOM 1451 O O . LYS A 1 179 ? 6.423 11.061 -1.645 1.00 82.50 179 LYS A O 1
ATOM 1456 N N . ILE A 1 180 ? 8.444 10.195 -2.052 1.00 80.12 180 ILE A N 1
ATOM 1457 C CA . ILE A 1 180 ? 8.558 9.527 -0.747 1.00 80.12 180 ILE A CA 1
ATOM 1458 C C . ILE A 1 180 ? 9.098 10.433 0.367 1.00 80.12 180 ILE A C 1
ATOM 1460 O O . ILE A 1 180 ? 8.940 10.079 1.537 1.00 80.12 180 ILE A O 1
ATOM 1464 N N . GLY A 1 181 ? 9.757 11.546 0.026 1.00 66.62 181 GLY A N 1
ATOM 1465 C CA . GLY A 1 181 ? 10.320 12.519 0.973 1.00 66.62 181 GLY A CA 1
ATOM 1466 C C . GLY A 1 181 ? 9.494 13.795 1.184 1.00 66.62 181 GLY A C 1
ATOM 1467 O O . GLY A 1 181 ? 9.938 14.655 1.944 1.00 66.62 181 GLY A O 1
ATOM 1468 N N . GLY A 1 182 ? 8.350 13.931 0.501 1.00 50.84 182 GLY A N 1
ATOM 1469 C CA . GLY A 1 182 ? 7.398 15.041 0.652 1.00 50.84 182 GLY A CA 1
ATOM 1470 C C . GLY A 1 182 ? 6.269 14.774 1.640 1.00 50.84 182 GLY A C 1
ATOM 1471 O O . GLY A 1 182 ? 6.077 13.602 2.032 1.00 50.84 182 GLY A O 1
#

Radius of gyration: 19.12 Å; chains: 1; bounding box: 50×26×54 Å